Protein AF-A0A1L8E7Q3-F1 (afdb_monomer_lite)

Organism: Haematobia irritans (NCBI:txid7368)

pLDDT: mean 74.68, std 15.66, range [38.69, 92.12]

Structure (mmCIF, N/CA/C/O backbone):
data_AF-A0A1L8E7Q3-F1
#
_entry.id   AF-A0A1L8E7Q3-F1
#
loop_
_atom_site.group_PDB
_atom_site.id
_atom_site.type_symbol
_atom_site.label_atom_id
_atom_site.label_alt_id
_atom_site.label_comp_id
_atom_site.label_asym_id
_atom_site.label_entity_id
_atom_site.label_seq_id
_atom_site.pdbx_PDB_ins_code
_atom_site.Cartn_x
_atom_site.Cartn_y
_atom_site.Cartn_z
_atom_site.occupancy
_atom_site.B_iso_or_equiv
_atom_site.auth_seq_id
_atom_site.auth_comp_id
_atom_site.auth_asym_id
_atom_site.auth_atom_id
_atom_site.pdbx_PDB_model_num
ATOM 1 N N . ARG A 1 1 ? 26.792 -17.209 -57.641 1.00 38.69 1 ARG A N 1
ATOM 2 C CA . ARG A 1 1 ? 26.697 -15.929 -56.898 1.00 38.69 1 ARG A CA 1
ATOM 3 C C . ARG A 1 1 ? 25.476 -16.049 -56.001 1.00 38.69 1 ARG A C 1
ATOM 5 O O . ARG A 1 1 ? 24.407 -16.337 -56.516 1.00 38.69 1 ARG A O 1
ATOM 12 N N . VAL A 1 2 ? 25.700 -16.040 -54.690 1.00 41.53 2 VAL A N 1
ATOM 13 C CA . VAL A 1 2 ? 24.752 -16.484 -53.658 1.00 41.53 2 VAL A CA 1
ATOM 14 C C . VAL A 1 2 ? 23.595 -15.490 -53.529 1.00 41.53 2 VAL A C 1
ATOM 16 O O . VAL A 1 2 ? 23.818 -14.286 -53.440 1.00 41.53 2 VAL A O 1
ATOM 19 N N . PHE A 1 3 ? 22.373 -16.022 -53.559 1.00 45.31 3 PHE A N 1
ATOM 20 C CA . PHE A 1 3 ? 21.123 -15.321 -53.287 1.00 45.31 3 PHE A CA 1
ATOM 21 C C . PHE A 1 3 ? 21.088 -14.889 -51.815 1.00 45.31 3 PHE A C 1
ATOM 23 O O . PHE A 1 3 ? 20.989 -15.744 -50.936 1.00 45.31 3 PHE A O 1
ATOM 30 N N . TYR A 1 4 ? 21.135 -13.586 -51.529 1.00 48.84 4 TYR A N 1
ATOM 31 C CA . TYR A 1 4 ? 20.785 -13.080 -50.201 1.00 48.84 4 TYR A CA 1
ATOM 32 C C . TYR A 1 4 ? 19.278 -12.875 -50.146 1.00 48.84 4 TYR A C 1
ATOM 34 O O . TYR A 1 4 ? 18.735 -11.842 -50.531 1.00 48.84 4 TYR A O 1
ATOM 42 N N . PHE A 1 5 ? 18.618 -13.947 -49.719 1.00 43.84 5 PHE A N 1
ATOM 43 C CA . PHE A 1 5 ? 17.235 -13.955 -49.292 1.00 43.84 5 PHE A CA 1
ATOM 44 C C . PHE A 1 5 ? 16.985 -12.834 -48.279 1.00 43.84 5 PHE A C 1
ATOM 46 O O . PHE A 1 5 ? 17.696 -12.699 -47.284 1.00 43.84 5 PHE A O 1
ATOM 53 N N . PHE A 1 6 ? 15.925 -12.073 -48.540 1.00 49.50 6 PHE A N 1
ATOM 54 C CA . PHE A 1 6 ? 15.141 -11.364 -47.540 1.00 49.50 6 PHE A CA 1
ATOM 55 C C . PHE A 1 6 ? 14.918 -12.271 -46.318 1.00 49.50 6 PHE A C 1
ATOM 57 O O . PHE A 1 6 ? 14.085 -13.173 -46.360 1.00 49.50 6 PHE A O 1
ATOM 64 N N . ALA A 1 7 ? 15.655 -12.049 -45.233 1.00 48.44 7 ALA A N 1
ATOM 65 C CA . ALA A 1 7 ? 15.446 -12.742 -43.967 1.00 48.44 7 ALA A CA 1
ATOM 66 C C . ALA A 1 7 ? 15.553 -11.737 -42.815 1.00 48.44 7 ALA A C 1
ATOM 68 O O . ALA A 1 7 ? 16.584 -11.582 -42.175 1.00 48.44 7 ALA A O 1
ATOM 69 N N . ILE A 1 8 ? 14.457 -10.996 -42.642 1.00 53.69 8 ILE A N 1
ATOM 70 C CA . ILE A 1 8 ? 13.772 -10.788 -41.362 1.00 53.69 8 ILE A CA 1
ATOM 71 C C . ILE A 1 8 ? 14.710 -10.710 -40.145 1.00 53.69 8 ILE A C 1
ATOM 73 O O . ILE A 1 8 ? 14.923 -11.690 -39.441 1.00 53.69 8 ILE A O 1
ATOM 77 N N . THR A 1 9 ? 15.153 -9.505 -39.808 1.00 49.59 9 THR A N 1
ATOM 78 C CA . THR A 1 9 ? 15.425 -9.158 -38.409 1.00 49.59 9 THR A CA 1
ATOM 79 C C . THR A 1 9 ? 14.686 -7.871 -38.090 1.00 49.59 9 THR A C 1
ATOM 81 O O . THR A 1 9 ? 15.274 -6.798 -37.975 1.00 49.59 9 THR A O 1
ATOM 84 N N . ILE A 1 10 ? 13.359 -7.972 -37.967 1.00 54.69 10 ILE A N 1
ATOM 85 C CA . ILE A 1 10 ? 12.616 -7.030 -37.132 1.00 54.69 10 ILE A CA 1
ATOM 86 C C . ILE A 1 10 ? 13.110 -7.318 -35.717 1.00 54.69 10 ILE A C 1
ATOM 88 O O . ILE A 1 10 ? 12.672 -8.270 -35.074 1.00 54.69 10 ILE A O 1
ATOM 92 N N . LEU A 1 11 ? 14.100 -6.548 -35.270 1.00 48.28 11 LEU A N 1
ATOM 93 C CA . LEU A 1 11 ? 14.520 -6.513 -33.881 1.00 48.28 11 LEU A CA 1
ATOM 94 C C . LEU A 1 11 ? 13.361 -5.877 -33.104 1.00 48.28 11 LEU A C 1
ATOM 96 O O . LEU A 1 11 ? 13.328 -4.669 -32.883 1.00 48.28 11 LEU A O 1
ATOM 100 N N . ALA A 1 12 ? 12.345 -6.676 -32.777 1.00 49.62 12 ALA A N 1
ATOM 101 C CA . ALA A 1 12 ? 11.310 -6.276 -31.846 1.00 49.62 12 ALA A CA 1
ATOM 102 C C . ALA A 1 12 ? 12.008 -6.071 -30.500 1.00 49.62 12 ALA A C 1
ATOM 104 O O . ALA A 1 12 ? 12.292 -7.026 -29.781 1.00 49.62 12 ALA A O 1
ATOM 105 N N . LEU A 1 13 ? 12.355 -4.819 -30.199 1.00 49.19 13 LEU A N 1
ATOM 106 C CA . LEU A 1 13 ? 12.762 -4.380 -28.873 1.00 49.19 13 LEU A CA 1
ATOM 107 C C . LEU A 1 13 ? 11.562 -4.605 -27.952 1.00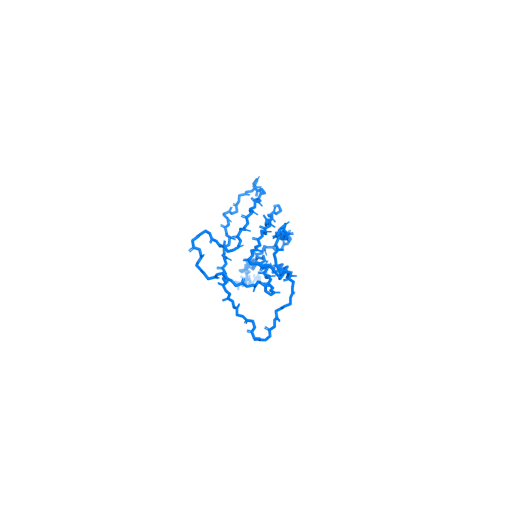 49.19 13 LEU A C 1
ATOM 109 O O . LEU A 1 13 ? 10.732 -3.722 -27.748 1.00 49.19 13 LEU A O 1
ATOM 113 N N . THR A 1 14 ? 11.420 -5.825 -27.442 1.00 49.97 14 THR A N 1
ATOM 114 C CA . THR A 1 14 ? 10.488 -6.109 -26.364 1.00 49.97 14 THR A CA 1
ATOM 115 C C . THR A 1 14 ? 11.003 -5.337 -25.159 1.00 49.97 14 THR A C 1
ATOM 117 O O . THR A 1 14 ? 11.997 -5.731 -24.549 1.00 49.97 14 THR A O 1
ATOM 120 N N . ASN A 1 15 ? 10.368 -4.210 -24.841 1.00 51.75 15 ASN A N 1
ATOM 121 C CA . ASN A 1 15 ? 10.555 -3.563 -23.551 1.00 51.75 15 ASN A CA 1
ATOM 122 C C . ASN A 1 15 ? 10.044 -4.549 -22.500 1.00 51.75 15 ASN A C 1
ATOM 124 O O . ASN A 1 15 ? 8.841 -4.659 -22.276 1.00 51.75 15 ASN A O 1
ATOM 128 N N . ILE A 1 16 ? 10.950 -5.342 -21.927 1.00 53.44 16 ILE A N 1
ATOM 129 C CA . ILE A 1 16 ? 10.603 -6.244 -20.838 1.00 53.44 16 ILE A CA 1
ATOM 130 C C . ILE A 1 16 ? 10.330 -5.351 -19.630 1.00 53.44 16 ILE A C 1
ATOM 132 O O . ILE A 1 16 ? 11.252 -4.764 -19.056 1.00 53.44 16 ILE A O 1
ATOM 136 N N . VAL A 1 17 ? 9.048 -5.213 -19.306 1.00 52.00 17 VAL A N 1
ATOM 137 C CA . VAL A 1 17 ? 8.580 -4.553 -18.093 1.00 52.00 17 VAL A CA 1
ATOM 138 C C . VAL A 1 17 ? 8.626 -5.585 -16.976 1.00 52.00 17 VAL A C 1
ATOM 140 O O . VAL A 1 17 ? 8.054 -6.669 -17.096 1.00 52.00 17 VAL A O 1
ATOM 143 N N . TYR A 1 18 ? 9.332 -5.265 -15.903 1.00 56.25 18 TYR A N 1
ATOM 144 C CA . TYR A 1 18 ? 9.404 -6.077 -14.703 1.00 56.25 18 TYR A CA 1
ATOM 145 C C . TYR A 1 18 ? 8.579 -5.417 -13.595 1.00 56.25 18 TYR A C 1
ATOM 147 O O . TYR A 1 18 ? 8.571 -4.196 -13.449 1.00 56.25 18 TYR A O 1
ATOM 155 N N . GLY A 1 19 ? 7.881 -6.246 -12.817 1.00 57.53 19 GLY A N 1
ATOM 156 C CA . GLY A 1 19 ? 7.004 -5.816 -11.733 1.00 57.53 19 GLY A CA 1
ATOM 157 C C . GLY A 1 19 ? 7.684 -5.917 -10.369 1.00 57.53 19 GLY A C 1
ATOM 158 O O . GLY A 1 19 ? 7.830 -7.027 -9.858 1.00 57.53 19 GLY A O 1
ATOM 159 N N . GLY A 1 20 ? 8.073 -4.799 -9.758 1.00 67.25 20 GLY A N 1
ATOM 160 C CA . GLY A 1 20 ? 8.463 -4.775 -8.347 1.00 67.25 20 GLY A CA 1
ATOM 161 C C . GLY A 1 20 ? 7.212 -4.792 -7.470 1.00 67.25 20 GLY A C 1
ATOM 162 O O . GLY A 1 20 ? 6.354 -3.931 -7.630 1.00 67.25 20 GLY A O 1
ATOM 163 N N . ASN A 1 21 ? 7.065 -5.758 -6.559 1.00 79.94 21 ASN A N 1
ATOM 164 C CA . ASN A 1 21 ? 5.915 -5.803 -5.651 1.00 79.94 21 ASN A CA 1
ATOM 165 C C . ASN A 1 21 ? 6.349 -5.576 -4.200 1.00 79.94 21 ASN A C 1
ATOM 167 O O . ASN A 1 21 ? 7.078 -6.391 -3.636 1.00 79.94 21 ASN A O 1
ATOM 171 N N . SER A 1 22 ? 5.823 -4.518 -3.587 1.00 85.31 22 SER A N 1
ATOM 172 C CA . SER A 1 22 ? 5.928 -4.261 -2.152 1.00 85.31 22 SER A CA 1
ATOM 173 C C . SER A 1 22 ? 4.557 -4.443 -1.518 1.00 85.31 22 SER A C 1
ATOM 175 O O . SER A 1 22 ? 3.590 -3.784 -1.899 1.00 85.31 22 SER A O 1
ATOM 177 N N . THR A 1 23 ? 4.453 -5.353 -0.549 1.00 90.69 23 THR A N 1
ATOM 178 C CA . THR A 1 23 ? 3.214 -5.578 0.203 1.00 90.69 23 THR A CA 1
ATOM 179 C C . THR A 1 23 ? 3.465 -5.397 1.692 1.00 90.69 23 THR A C 1
ATOM 181 O O . THR A 1 23 ? 4.361 -6.023 2.254 1.00 90.69 23 THR A O 1
ATOM 184 N N . TRP A 1 24 ? 2.647 -4.563 2.330 1.00 92.12 24 TRP A N 1
ATOM 185 C CA . TRP A 1 24 ? 2.579 -4.443 3.784 1.00 92.12 24 TRP A CA 1
ATOM 186 C C . TRP A 1 24 ? 1.261 -5.025 4.272 1.00 92.12 24 TRP A C 1
ATOM 188 O O . TRP A 1 24 ? 0.206 -4.688 3.735 1.00 92.12 24 TRP A O 1
ATOM 198 N N . GLY A 1 25 ? 1.320 -5.859 5.310 1.00 90.75 25 GLY A N 1
ATOM 199 C CA . GLY A 1 25 ? 0.155 -6.566 5.841 1.00 90.75 25 GLY A CA 1
ATOM 200 C C . GLY A 1 25 ? -0.149 -7.856 5.085 1.00 90.75 25 GLY A C 1
ATOM 201 O O . GLY A 1 25 ? 0.680 -8.360 4.326 1.00 90.75 25 GLY A O 1
ATOM 202 N N . GLN A 1 26 ? -1.343 -8.398 5.312 1.00 90.56 26 GLN A N 1
ATOM 203 C CA . GLN A 1 26 ? -1.777 -9.665 4.729 1.00 90.56 26 GLN A CA 1
ATOM 204 C C . GLN A 1 26 ? -3.091 -9.464 3.982 1.00 90.56 26 GLN A C 1
ATOM 206 O O . GLN A 1 26 ? -4.067 -9.002 4.562 1.00 90.56 26 GLN A O 1
ATOM 211 N N . ILE A 1 27 ? -3.106 -9.829 2.699 1.00 90.12 27 ILE A N 1
ATOM 212 C CA . ILE A 1 27 ? -4.315 -9.794 1.874 1.00 90.12 27 ILE A CA 1
ATOM 213 C C . ILE A 1 27 ? -5.088 -11.086 2.127 1.00 90.12 27 ILE A C 1
ATOM 215 O O . ILE A 1 27 ? -4.650 -12.166 1.725 1.00 90.12 27 ILE A O 1
ATOM 219 N N . GLY A 1 28 ? -6.209 -10.974 2.833 1.00 88.69 28 GLY A N 1
ATOM 220 C CA . GLY A 1 28 ? -7.128 -12.078 3.091 1.00 88.69 28 GLY A CA 1
ATOM 221 C C . GLY A 1 28 ? -8.073 -12.358 1.920 1.00 88.69 28 GLY A C 1
ATOM 222 O O . GLY A 1 28 ? -8.279 -11.523 1.044 1.00 88.69 28 GLY A O 1
ATOM 223 N N . PHE A 1 29 ? -8.706 -13.534 1.926 1.00 87.06 29 PHE A N 1
ATOM 224 C CA . PHE A 1 29 ? -9.694 -13.919 0.906 1.00 87.06 29 PHE A CA 1
ATOM 225 C C . PHE A 1 29 ? -10.940 -13.015 0.900 1.00 87.06 29 PHE A C 1
ATOM 227 O O . PHE A 1 29 ? -11.522 -12.764 -0.150 1.00 87.06 29 PHE A O 1
ATOM 234 N N . TYR A 1 30 ? -11.342 -12.517 2.072 1.00 88.88 30 TYR A N 1
ATOM 235 C CA . TYR A 1 30 ? -12.514 -11.650 2.238 1.00 88.88 30 TYR A CA 1
ATOM 236 C C . TYR A 1 30 ? -12.189 -10.154 2.157 1.00 88.88 30 TYR A C 1
ATOM 238 O O . TYR A 1 30 ? -13.093 -9.323 2.297 1.00 88.88 30 TYR A O 1
ATOM 246 N N . ASP A 1 31 ? -10.920 -9.802 1.939 1.00 85.88 31 ASP A N 1
ATOM 247 C CA . ASP A 1 31 ? -10.512 -8.410 1.830 1.00 85.88 31 ASP A CA 1
ATOM 248 C C . ASP A 1 31 ? -11.069 -7.795 0.547 1.00 85.88 31 ASP A C 1
ATOM 250 O O . ASP A 1 31 ? -11.173 -8.434 -0.503 1.00 85.88 31 ASP A O 1
ATOM 254 N N . ARG A 1 32 ? -11.431 -6.516 0.632 1.00 86.50 32 ARG A N 1
ATOM 255 C CA . ARG A 1 32 ? -11.954 -5.753 -0.501 1.00 86.50 32 ARG A CA 1
ATOM 256 C C . ARG A 1 32 ? -10.983 -4.649 -0.866 1.00 86.50 32 ARG A C 1
ATOM 258 O O . ARG A 1 32 ? -10.401 -4.005 0.003 1.00 86.50 32 ARG A O 1
ATOM 265 N N . ILE A 1 33 ? -10.865 -4.393 -2.164 1.00 87.12 33 ILE A N 1
ATOM 266 C CA . ILE A 1 33 ? -10.137 -3.230 -2.661 1.00 87.12 33 ILE A CA 1
ATOM 267 C C . ILE A 1 33 ? -10.970 -1.997 -2.317 1.00 87.12 33 ILE A C 1
ATOM 269 O O . ILE A 1 33 ? -12.044 -1.792 -2.877 1.00 87.12 33 ILE A O 1
ATOM 273 N N . ILE A 1 34 ? -10.480 -1.206 -1.370 1.00 83.06 34 ILE A N 1
ATOM 274 C CA . ILE A 1 34 ? -11.120 0.046 -0.947 1.00 83.06 34 ILE A CA 1
ATOM 275 C C . ILE A 1 34 ? -10.634 1.249 -1.763 1.00 83.06 34 ILE A C 1
ATOM 277 O O . ILE A 1 34 ? -11.360 2.230 -1.880 1.00 83.06 34 ILE A O 1
ATOM 281 N N . ALA A 1 35 ? -9.455 1.141 -2.383 1.00 80.19 35 ALA A N 1
ATOM 282 C CA . ALA A 1 35 ? -8.974 2.073 -3.392 1.00 80.19 35 ALA A CA 1
ATOM 283 C C . ALA A 1 35 ? -7.829 1.500 -4.220 1.00 80.19 35 ALA A C 1
ATOM 285 O O . ALA A 1 35 ? -7.195 0.506 -3.857 1.00 80.19 35 ALA A O 1
ATOM 286 N N . ARG A 1 36 ? -7.571 2.178 -5.334 1.00 83.75 36 ARG A N 1
ATOM 287 C CA . ARG A 1 36 ? -6.476 1.910 -6.249 1.00 83.75 36 ARG A CA 1
ATOM 288 C C . ARG A 1 36 ? -6.087 3.225 -6.906 1.00 83.75 36 ARG A C 1
ATOM 290 O O . ARG A 1 36 ? -6.914 3.812 -7.595 1.00 83.75 36 ARG A O 1
ATOM 297 N N . ASP A 1 37 ? -4.834 3.612 -6.732 1.00 79.25 37 ASP A N 1
ATOM 298 C CA . ASP A 1 37 ? -4.248 4.766 -7.403 1.00 79.25 37 ASP A CA 1
ATOM 299 C C . ASP A 1 37 ? -3.224 4.288 -8.433 1.00 79.25 37 ASP A C 1
ATOM 301 O O . ASP A 1 37 ? -2.551 3.273 -8.235 1.00 79.25 37 ASP A O 1
ATOM 305 N N . HIS A 1 38 ? -3.134 5.012 -9.547 1.00 77.69 38 HIS A N 1
ATOM 306 C CA . HIS A 1 38 ? -2.109 4.812 -10.562 1.00 77.69 38 HIS A CA 1
ATOM 307 C C . HIS A 1 38 ? -1.281 6.086 -10.652 1.00 77.69 38 HIS A C 1
ATOM 309 O O . HIS A 1 38 ? -1.810 7.152 -10.962 1.00 77.69 38 HIS A O 1
ATOM 315 N N . VAL A 1 39 ? 0.004 5.965 -10.343 1.00 71.50 39 VAL A N 1
ATOM 316 C CA . VAL A 1 39 ? 0.955 7.070 -10.392 1.00 71.50 39 VAL A CA 1
ATOM 317 C C . VAL A 1 39 ? 1.877 6.813 -11.572 1.00 71.50 39 VAL A C 1
ATOM 319 O O . VAL A 1 39 ? 2.631 5.843 -11.566 1.00 71.50 39 VAL A O 1
ATOM 322 N N . GLU A 1 40 ? 1.800 7.671 -12.584 1.00 72.31 40 GLU A N 1
ATOM 323 C CA . GLU A 1 40 ? 2.628 7.598 -13.785 1.00 72.31 40 GLU A CA 1
ATOM 324 C C . GLU A 1 40 ? 3.260 8.965 -14.045 1.00 72.31 40 GLU A C 1
ATOM 326 O O . GLU A 1 40 ? 2.584 9.993 -13.995 1.00 72.31 40 GLU A O 1
ATOM 331 N N . HIS A 1 41 ? 4.560 8.969 -14.336 1.00 69.25 41 HIS A N 1
ATOM 332 C CA . HIS A 1 41 ? 5.310 10.166 -14.708 1.00 69.25 41 HIS A CA 1
ATOM 333 C C . HIS A 1 41 ? 6.003 9.940 -16.045 1.00 69.25 41 HIS A C 1
ATOM 335 O O . HIS A 1 41 ? 6.523 8.855 -16.309 1.00 69.25 41 HIS A O 1
ATOM 341 N N . ALA A 1 42 ? 6.042 10.976 -16.883 1.00 64.75 42 ALA A N 1
ATOM 342 C CA . ALA A 1 42 ? 6.781 10.925 -18.137 1.00 64.75 42 ALA A CA 1
ATOM 343 C C . ALA A 1 42 ? 8.281 10.735 -17.862 1.00 64.75 42 ALA A C 1
ATOM 345 O O . ALA A 1 42 ? 8.861 11.431 -17.027 1.00 64.75 42 ALA A O 1
ATOM 346 N N . ALA A 1 43 ? 8.917 9.811 -18.585 1.00 59.69 43 ALA A N 1
ATOM 347 C CA . ALA A 1 43 ? 10.340 9.536 -18.440 1.00 59.69 43 ALA A CA 1
ATOM 348 C C . ALA A 1 43 ? 11.172 10.774 -18.817 1.00 59.69 43 ALA A C 1
ATOM 350 O O . ALA A 1 43 ? 11.259 11.141 -19.990 1.00 59.69 43 ALA A O 1
ATOM 351 N N . ASN A 1 44 ? 11.805 11.405 -17.827 1.00 61.31 44 ASN A N 1
ATOM 352 C CA . ASN A 1 44 ? 12.781 12.467 -18.038 1.00 61.31 44 ASN A CA 1
ATOM 353 C C . ASN A 1 44 ? 14.166 11.974 -17.603 1.00 61.31 44 ASN A C 1
ATOM 355 O O . ASN A 1 44 ? 14.349 11.504 -16.482 1.00 61.31 44 ASN A O 1
ATOM 359 N N . TRP A 1 45 ? 15.148 12.091 -18.498 1.00 53.72 45 TRP A N 1
ATOM 360 C CA . TRP A 1 45 ? 16.491 11.508 -18.369 1.00 53.72 45 TRP A CA 1
ATOM 361 C C . TRP A 1 45 ? 17.275 11.993 -17.136 1.00 53.72 45 TRP A C 1
ATOM 363 O O . TRP A 1 45 ? 18.249 11.364 -16.733 1.00 53.72 45 TRP A O 1
ATOM 373 N N . PHE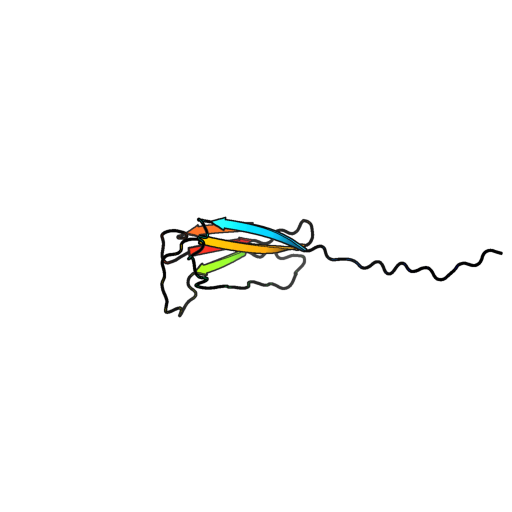 A 1 46 ? 16.848 13.103 -16.529 1.00 57.75 46 PHE A N 1
ATOM 374 C CA . PHE A 1 46 ? 17.521 13.741 -15.396 1.00 57.75 46 PHE A CA 1
ATOM 375 C C . PHE A 1 46 ? 16.703 13.756 -14.101 1.00 57.75 46 PHE A C 1
ATOM 377 O O . PHE A 1 46 ? 17.133 14.362 -13.119 1.00 57.75 46 PHE A O 1
ATOM 384 N N . SER A 1 47 ? 15.523 13.137 -14.066 1.00 59.69 47 SER A N 1
ATOM 385 C CA . SER A 1 47 ? 14.587 13.334 -12.959 1.00 59.69 47 SER A CA 1
ATOM 386 C C . SER A 1 47 ? 14.386 12.056 -12.156 1.00 59.69 47 SER A C 1
ATOM 388 O O . SER A 1 47 ? 13.679 11.143 -12.566 1.00 59.69 47 SER A O 1
ATOM 390 N N . LYS A 1 48 ? 14.976 12.028 -10.957 1.00 65.75 48 LYS A N 1
ATOM 391 C CA . LYS A 1 48 ? 14.551 11.107 -9.901 1.00 65.75 48 LYS A CA 1
ATOM 392 C C . LYS A 1 48 ? 13.257 11.643 -9.314 1.00 65.75 48 LYS A C 1
ATOM 394 O O . LYS A 1 48 ? 13.254 12.711 -8.700 1.00 65.75 48 LYS A O 1
ATOM 399 N N . HIS A 1 49 ? 12.163 10.928 -9.513 1.00 73.31 49 HIS A N 1
ATOM 400 C CA . HIS A 1 49 ? 10.864 11.311 -8.993 1.00 73.31 49 HIS A CA 1
ATOM 401 C C . HIS A 1 49 ? 10.690 10.723 -7.598 1.00 73.31 49 HIS A C 1
ATOM 403 O O . HIS A 1 49 ? 10.849 9.525 -7.379 1.00 73.31 49 HIS A O 1
ATOM 409 N N . LYS A 1 50 ? 10.377 11.587 -6.635 1.00 79.25 50 LYS A N 1
ATOM 410 C CA . LYS A 1 50 ? 9.953 11.197 -5.295 1.00 79.25 50 LYS A CA 1
ATOM 411 C C . LYS A 1 50 ? 8.541 11.714 -5.097 1.00 79.25 50 LYS A C 1
ATOM 413 O O . LYS A 1 50 ? 8.315 12.917 -5.195 1.00 79.25 50 LYS A O 1
ATOM 418 N N . GLU A 1 51 ? 7.630 10.819 -4.754 1.00 83.25 51 GLU A N 1
ATOM 419 C CA . GLU A 1 51 ? 6.237 11.152 -4.503 1.00 83.25 51 GLU A CA 1
ATOM 420 C C . GLU A 1 51 ? 5.766 10.570 -3.176 1.00 83.25 51 GLU A C 1
ATOM 422 O O . GLU A 1 51 ? 6.197 9.499 -2.747 1.00 83.25 51 GLU A O 1
ATOM 427 N N . ILE A 1 52 ? 4.890 11.313 -2.507 1.00 86.69 52 ILE A N 1
ATOM 428 C CA . ILE A 1 52 ? 4.235 10.880 -1.281 1.00 86.69 52 ILE A CA 1
ATOM 429 C C . ILE A 1 52 ? 2.765 10.665 -1.610 1.00 86.69 52 ILE A C 1
ATOM 431 O O . ILE A 1 52 ? 2.012 11.620 -1.783 1.00 86.69 52 ILE A O 1
ATOM 435 N N . VAL A 1 53 ? 2.363 9.402 -1.651 1.00 86.56 53 VAL A N 1
ATOM 436 C CA . VAL A 1 53 ? 0.978 8.986 -1.833 1.00 86.56 53 VAL A CA 1
ATOM 437 C C . VAL A 1 53 ? 0.335 8.862 -0.457 1.00 86.56 53 VAL A C 1
ATOM 439 O O . VAL A 1 53 ? 0.806 8.117 0.407 1.00 86.56 53 VAL A O 1
ATOM 442 N N . GLN A 1 54 ? -0.734 9.619 -0.227 1.00 89.00 54 GLN A N 1
ATOM 443 C CA . GLN A 1 54 ? -1.500 9.569 1.015 1.00 89.00 54 GLN A CA 1
ATOM 444 C C . GLN A 1 54 ? -2.821 8.851 0.784 1.00 89.00 54 GLN A C 1
ATOM 446 O O . GLN A 1 54 ? -3.576 9.194 -0.122 1.00 89.00 54 GLN A O 1
ATOM 451 N N . TYR A 1 55 ? -3.094 7.879 1.646 1.00 84.88 55 TYR A 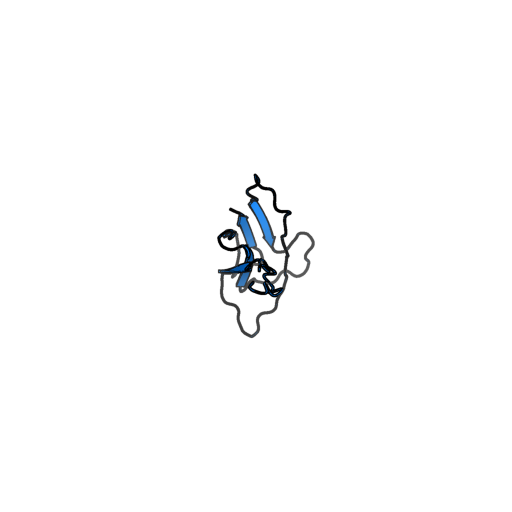N 1
ATOM 452 C CA . TYR A 1 55 ? -4.319 7.108 1.646 1.00 84.88 55 TYR A CA 1
ATOM 453 C C . TYR A 1 55 ? -5.092 7.303 2.963 1.00 84.88 55 TYR A C 1
ATOM 455 O O . TYR A 1 55 ? -4.472 7.284 4.030 1.00 84.88 55 TYR A O 1
ATOM 463 N N . PRO A 1 56 ? -6.429 7.419 2.929 1.00 84.31 56 PRO A N 1
ATOM 464 C CA . PRO A 1 56 ? -7.232 7.617 1.729 1.00 84.31 56 PRO A CA 1
ATOM 465 C C . PRO A 1 56 ? -7.008 9.007 1.104 1.00 84.31 56 PRO A C 1
ATOM 467 O O . PRO A 1 56 ? -6.605 9.932 1.816 1.00 84.31 56 PRO A O 1
ATOM 470 N N . PRO A 1 57 ? -7.234 9.168 -0.214 1.00 80.75 57 PRO A N 1
ATOM 471 C CA . PRO A 1 57 ? -7.071 10.452 -0.884 1.00 80.75 57 PRO A CA 1
ATOM 472 C C . PRO A 1 57 ? -8.044 11.495 -0.323 1.00 80.75 57 PRO A C 1
ATOM 474 O O . PRO A 1 57 ? -9.083 11.181 0.267 1.00 80.75 57 PRO A O 1
ATOM 477 N N . LYS A 1 58 ? -7.711 12.773 -0.505 1.00 80.06 58 LYS A N 1
ATOM 478 C CA . LYS A 1 58 ? -8.537 13.876 -0.005 1.00 80.06 58 LYS A CA 1
ATOM 479 C C . LYS A 1 58 ? -9.944 13.804 -0.614 1.00 80.06 58 LYS A C 1
ATOM 481 O O . LYS A 1 58 ? -10.084 13.726 -1.828 1.00 80.06 58 LYS A O 1
ATOM 486 N N . GLY A 1 59 ? -10.973 13.863 0.233 1.00 77.81 59 GLY A N 1
ATOM 487 C CA . GLY A 1 59 ? -12.378 13.765 -0.188 1.00 77.81 59 GLY A CA 1
ATOM 488 C C . GLY A 1 59 ? -12.931 12.338 -0.237 1.00 77.81 59 GLY A C 1
ATOM 489 O O . GLY A 1 59 ? -14.080 12.150 -0.614 1.00 77.81 59 GLY A O 1
ATOM 490 N N . HIS A 1 60 ? -12.150 11.333 0.159 1.00 77.50 60 HIS A N 1
ATOM 491 C CA . HIS A 1 60 ? -12.661 9.978 0.322 1.00 77.50 60 HIS A CA 1
ATOM 492 C C . HIS A 1 60 ? -13.570 9.892 1.557 1.00 77.50 60 HIS A C 1
ATOM 494 O O . HIS A 1 60 ? -13.169 10.271 2.656 1.00 77.50 60 HIS A O 1
ATOM 500 N N . GLU A 1 61 ? -14.785 9.376 1.389 1.00 72.44 61 GLU A N 1
ATOM 501 C CA . GLU A 1 61 ? -15.786 9.322 2.467 1.00 72.44 61 GLU A CA 1
ATOM 502 C C . GLU A 1 61 ? -15.772 7.985 3.227 1.00 72.44 61 GLU A C 1
ATOM 504 O O . GLU A 1 61 ? -16.186 7.903 4.383 1.00 72.44 61 GLU A O 1
ATOM 509 N N . ASN A 1 62 ? -15.263 6.918 2.604 1.00 71.31 62 ASN A N 1
ATOM 510 C CA . ASN A 1 62 ? -15.330 5.565 3.146 1.00 71.31 62 ASN A CA 1
ATOM 511 C C . ASN A 1 62 ? -14.041 5.149 3.872 1.00 71.31 62 ASN A C 1
ATOM 513 O O . ASN A 1 62 ? -13.224 4.385 3.359 1.00 71.31 62 ASN A O 1
ATOM 517 N N . PHE A 1 63 ? -13.867 5.635 5.100 1.00 79.25 63 PHE A N 1
ATOM 518 C CA . PHE A 1 63 ? -12.740 5.244 5.947 1.00 79.25 63 PHE A CA 1
ATOM 519 C C . PHE A 1 63 ? -12.924 3.810 6.456 1.00 79.25 63 PHE A C 1
ATOM 521 O O . PHE A 1 63 ? -13.793 3.522 7.282 1.00 79.25 63 PHE A O 1
ATOM 528 N N . LYS A 1 64 ? -12.087 2.895 5.965 1.00 85.12 64 LYS A N 1
ATOM 529 C CA . LYS A 1 64 ? -12.006 1.509 6.436 1.00 85.12 64 LYS A CA 1
ATOM 530 C C . LYS A 1 64 ? -10.621 1.229 6.992 1.00 85.12 64 LYS A C 1
ATOM 532 O O . LYS A 1 64 ? -9.638 1.826 6.560 1.00 85.12 64 LYS A O 1
ATOM 537 N N . LEU A 1 65 ? -10.569 0.319 7.958 1.00 89.75 65 LEU A N 1
ATOM 538 C CA . LEU A 1 65 ? -9.310 -0.166 8.494 1.00 89.75 65 LEU A CA 1
ATOM 539 C C . LEU A 1 65 ? -8.557 -0.905 7.384 1.00 89.75 65 LEU A C 1
ATOM 541 O O . LEU A 1 65 ? -9.116 -1.774 6.714 1.00 89.75 65 LEU A O 1
ATOM 545 N N . LEU A 1 66 ? -7.305 -0.523 7.176 1.00 90.12 66 LEU A N 1
ATOM 546 C CA . LEU A 1 66 ? -6.441 -1.117 6.172 1.00 90.12 66 LEU A CA 1
ATOM 547 C C . LEU A 1 66 ? -5.968 -2.475 6.691 1.00 90.12 66 LEU A C 1
ATOM 549 O O . LEU A 1 66 ? -5.417 -2.559 7.786 1.00 90.12 66 LEU A O 1
ATOM 553 N N . THR A 1 67 ? -6.161 -3.538 5.917 1.00 91.38 67 THR A N 1
ATOM 554 C CA . THR A 1 67 ? -5.615 -4.874 6.223 1.00 91.38 67 THR A CA 1
ATOM 555 C C . THR A 1 67 ? -4.292 -5.109 5.505 1.00 91.38 67 THR A C 1
ATOM 557 O O . THR A 1 67 ? -3.366 -5.706 6.058 1.00 91.38 67 THR A O 1
ATOM 560 N N . ALA A 1 68 ? -4.176 -4.578 4.289 1.00 91.88 68 ALA A N 1
ATOM 561 C CA . ALA A 1 68 ? -2.974 -4.648 3.487 1.00 91.88 68 ALA A CA 1
ATOM 562 C C . ALA A 1 68 ? -2.870 -3.488 2.496 1.00 91.88 68 ALA A C 1
ATOM 564 O O . ALA A 1 68 ? -3.866 -2.898 2.077 1.00 91.88 68 ALA A O 1
ATOM 565 N N . ILE A 1 69 ? -1.637 -3.202 2.091 1.00 90.81 69 ILE A N 1
ATOM 566 C CA . ILE A 1 69 ? -1.296 -2.263 1.027 1.00 90.81 69 ILE A CA 1
ATOM 567 C C . ILE A 1 69 ? -0.379 -3.001 0.069 1.00 90.81 69 ILE A C 1
ATOM 569 O O . ILE A 1 69 ? 0.637 -3.551 0.493 1.00 90.81 69 ILE A O 1
ATOM 573 N N . ARG A 1 70 ? -0.727 -2.991 -1.216 1.00 90.69 70 ARG A N 1
ATOM 574 C CA . ARG A 1 70 ? 0.100 -3.540 -2.287 1.00 90.69 70 ARG A CA 1
ATOM 575 C C . ARG A 1 70 ? 0.470 -2.419 -3.243 1.00 90.69 70 ARG A C 1
ATOM 577 O O . ARG A 1 70 ? -0.416 -1.774 -3.793 1.00 90.69 70 ARG A O 1
ATOM 584 N N . VAL A 1 71 ? 1.765 -2.229 -3.448 1.00 87.94 71 VAL A N 1
ATOM 585 C CA . VAL A 1 71 ? 2.313 -1.331 -4.461 1.00 87.94 71 VAL A CA 1
ATOM 586 C C . VAL A 1 71 ? 3.015 -2.183 -5.496 1.00 87.94 71 VAL A C 1
ATOM 588 O O . VAL A 1 71 ? 3.837 -3.034 -5.158 1.00 87.94 71 VAL A O 1
ATOM 591 N N . THR A 1 72 ? 2.661 -1.965 -6.754 1.00 85.56 72 THR A N 1
ATOM 592 C CA . THR A 1 72 ? 3.267 -2.660 -7.881 1.00 85.56 72 THR A CA 1
ATOM 593 C C . THR A 1 72 ? 3.897 -1.617 -8.786 1.00 85.56 72 THR A C 1
ATOM 595 O O . THR A 1 72 ? 3.210 -0.728 -9.276 1.00 85.56 72 THR A O 1
ATOM 598 N N . ASP A 1 73 ? 5.209 -1.710 -8.947 1.00 79.19 73 ASP A N 1
ATOM 599 C CA . ASP A 1 73 ? 6.001 -0.858 -9.821 1.00 79.19 73 ASP A CA 1
ATOM 600 C C . ASP A 1 73 ? 6.222 -1.567 -11.153 1.00 79.19 73 ASP A C 1
ATOM 602 O O . ASP A 1 73 ? 6.700 -2.699 -11.170 1.00 79.19 73 ASP A O 1
ATOM 606 N N . HIS A 1 74 ? 5.842 -0.930 -12.257 1.00 72.94 74 HIS A N 1
ATOM 607 C CA . HIS A 1 74 ? 5.963 -1.478 -13.606 1.00 72.94 74 HIS A CA 1
ATOM 608 C C . HIS A 1 74 ? 7.099 -0.748 -14.337 1.00 72.94 74 HIS A C 1
ATOM 610 O O . HIS A 1 74 ? 6.859 0.170 -15.118 1.00 72.94 74 HIS A O 1
ATOM 616 N N . GLY A 1 75 ? 8.343 -1.150 -14.068 1.00 66.19 75 GLY A N 1
ATOM 617 C CA . GLY A 1 75 ? 9.554 -0.528 -14.615 1.00 66.19 75 GLY A CA 1
ATOM 618 C C . GLY A 1 75 ? 10.224 -1.350 -15.722 1.00 66.19 75 GLY A C 1
ATOM 619 O O . GLY A 1 75 ? 10.034 -2.560 -15.830 1.00 66.19 75 GLY A O 1
ATOM 620 N N . GLY A 1 76 ? 11.044 -0.710 -16.563 1.00 61.00 76 GLY A N 1
ATOM 621 C CA . GLY A 1 76 ? 11.912 -1.422 -17.517 1.00 61.00 76 GLY A CA 1
ATOM 622 C C . GLY A 1 76 ? 13.029 -2.209 -16.812 1.00 61.00 76 GLY A C 1
ATOM 623 O O . GLY A 1 76 ? 13.341 -1.941 -15.653 1.00 61.00 76 GLY A O 1
ATOM 624 N N . TYR A 1 77 ? 13.663 -3.173 -17.494 1.00 50.94 77 TYR A N 1
ATOM 625 C CA . TYR A 1 77 ? 14.770 -3.971 -16.934 1.00 50.94 77 TYR A CA 1
ATOM 626 C C . TYR A 1 77 ? 15.835 -3.087 -16.257 1.00 50.94 77 TYR A C 1
ATOM 628 O O . TYR A 1 77 ? 16.549 -2.355 -16.940 1.00 50.94 77 TYR A O 1
ATOM 636 N N . LYS A 1 78 ? 15.962 -3.206 -14.925 1.00 58.25 78 LYS A N 1
ATOM 637 C CA . LYS A 1 78 ? 16.869 -2.448 -14.029 1.00 58.25 78 LYS A CA 1
ATOM 638 C C . LYS A 1 78 ? 16.443 -1.027 -13.626 1.00 58.25 78 LYS A C 1
ATOM 640 O O . LYS A 1 78 ? 17.211 -0.381 -12.925 1.00 58.25 78 LYS A O 1
ATOM 645 N N . ASN A 1 79 ? 15.239 -0.577 -13.975 1.00 64.31 79 ASN A N 1
ATOM 646 C CA . ASN A 1 79 ? 14.684 0.713 -13.545 1.00 64.31 79 ASN A CA 1
ATOM 647 C C . ASN A 1 79 ? 13.502 0.496 -12.597 1.00 64.31 79 ASN A C 1
ATOM 649 O O . ASN A 1 79 ? 12.371 0.851 -12.924 1.00 64.31 79 ASN A O 1
ATOM 653 N N . PHE A 1 80 ? 13.758 -0.135 -11.451 1.00 66.94 80 PHE A N 1
ATOM 654 C CA . PHE A 1 80 ? 12.722 -0.333 -10.442 1.00 66.94 80 PHE A CA 1
ATOM 655 C C . PHE A 1 80 ? 12.637 0.880 -9.525 1.00 66.94 80 PHE A C 1
ATOM 657 O O . PHE A 1 80 ? 13.642 1.343 -8.980 1.00 66.94 80 PHE A O 1
ATOM 664 N N . GLY A 1 81 ? 11.423 1.367 -9.324 1.00 71.50 81 GLY A N 1
ATOM 665 C CA . GLY A 1 81 ? 11.100 2.223 -8.206 1.00 71.50 81 GLY A CA 1
ATOM 666 C C . GLY A 1 81 ? 11.167 1.462 -6.882 1.00 71.50 81 GLY A C 1
ATOM 667 O O . GLY A 1 81 ? 11.059 0.239 -6.806 1.00 71.50 81 GLY A O 1
ATOM 668 N N . SER A 1 82 ? 11.334 2.210 -5.799 1.00 79.12 82 SER A N 1
ATOM 669 C CA . SER A 1 82 ? 11.170 1.705 -4.438 1.00 79.12 82 SER A CA 1
ATOM 670 C C . SER A 1 82 ? 9.933 2.329 -3.811 1.00 79.12 82 SER A C 1
ATOM 672 O O . SER A 1 82 ? 9.653 3.510 -4.014 1.00 79.12 82 SER A O 1
ATOM 674 N N . ALA A 1 83 ? 9.200 1.536 -3.037 1.00 86.19 83 ALA A N 1
ATOM 675 C CA . ALA A 1 83 ? 8.064 2.003 -2.259 1.00 86.19 83 ALA A CA 1
ATOM 676 C C . ALA A 1 83 ? 8.328 1.732 -0.778 1.00 86.19 83 ALA A C 1
ATOM 678 O O . ALA A 1 83 ? 8.668 0.609 -0.407 1.00 86.19 83 ALA A O 1
ATOM 679 N N . ASN A 1 84 ? 8.144 2.749 0.061 1.00 88.94 84 ASN A N 1
ATOM 680 C CA . ASN A 1 84 ? 8.329 2.685 1.505 1.00 88.94 84 ASN A CA 1
ATOM 681 C C . ASN A 1 84 ? 7.065 3.166 2.217 1.00 88.94 84 ASN A C 1
ATOM 683 O O . ASN A 1 84 ? 6.575 4.263 1.955 1.00 88.94 84 ASN A O 1
ATOM 687 N N . LEU A 1 85 ? 6.556 2.378 3.160 1.00 89.44 85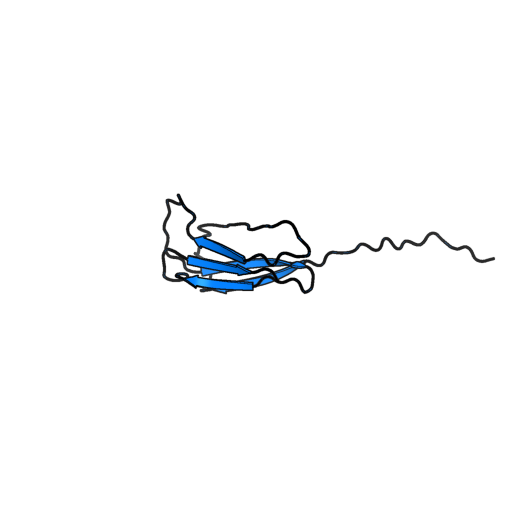 LEU A N 1
ATOM 688 C CA . LEU A 1 85 ? 5.490 2.813 4.054 1.00 89.44 85 LEU A CA 1
ATOM 689 C C . LEU A 1 85 ? 6.091 3.710 5.143 1.00 89.44 85 LEU A C 1
ATOM 691 O O . LEU A 1 85 ? 6.852 3.248 5.987 1.00 89.44 85 LEU A O 1
ATOM 695 N N . VAL A 1 86 ? 5.761 4.999 5.108 1.00 91.88 86 VAL A N 1
ATOM 696 C CA . VAL A 1 86 ? 6.329 6.017 6.006 1.00 91.88 86 VAL A CA 1
ATOM 697 C C . VAL A 1 86 ? 5.480 6.200 7.263 1.00 91.88 86 VAL A C 1
ATOM 699 O O . VAL A 1 86 ? 6.011 6.475 8.337 1.00 91.88 86 VAL A O 1
ATOM 702 N N . LYS A 1 87 ? 4.153 6.077 7.145 1.00 89.94 87 LYS A N 1
ATOM 703 C CA . LYS A 1 87 ? 3.215 6.283 8.258 1.00 89.94 87 LYS A CA 1
ATOM 704 C C . LYS A 1 87 ? 1.921 5.498 8.049 1.00 89.94 87 LYS A C 1
ATOM 706 O O . LYS A 1 87 ? 1.482 5.346 6.913 1.00 89.94 87 LYS A O 1
ATOM 711 N N . GLY A 1 88 ? 1.285 5.072 9.141 1.00 90.88 88 GLY A N 1
ATOM 712 C CA . GLY A 1 88 ? 0.020 4.333 9.105 1.00 90.88 88 GLY A CA 1
ATOM 713 C 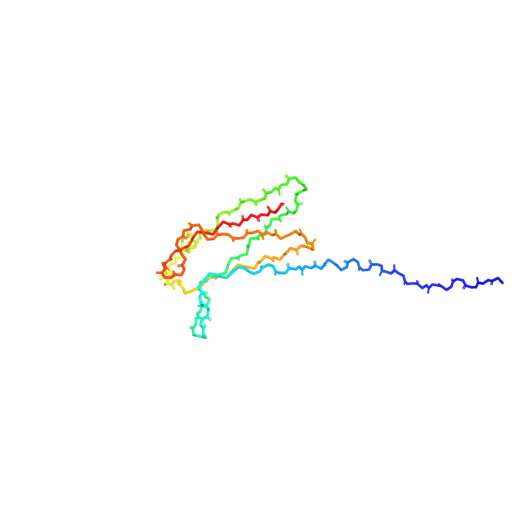C . GLY A 1 88 ? 0.196 2.926 8.531 1.00 90.88 88 GLY A C 1
ATOM 714 O O . GLY A 1 88 ? 1.213 2.284 8.783 1.00 90.88 88 GLY A O 1
ATOM 715 N N . GLY A 1 89 ? -0.778 2.461 7.748 1.00 90.00 89 GLY A N 1
ATOM 716 C CA . GLY A 1 89 ? -0.744 1.161 7.081 1.00 90.00 89 GLY A CA 1
ATOM 717 C C . GLY A 1 89 ? -1.688 0.128 7.696 1.00 90.00 89 GLY A C 1
ATOM 718 O O . GLY A 1 89 ? -2.716 0.508 8.260 1.00 90.00 89 GLY A O 1
ATOM 719 N N . PRO A 1 90 ? -1.378 -1.174 7.573 1.00 92.12 90 PRO A N 1
ATOM 720 C CA . PRO A 1 90 ? -2.190 -2.241 8.148 1.00 92.12 90 PRO A CA 1
ATOM 721 C C . PRO A 1 90 ? -2.510 -2.000 9.631 1.00 92.12 90 PRO A C 1
ATOM 723 O O . PRO A 1 90 ? -1.611 -1.718 10.419 1.00 92.12 90 PRO A O 1
ATOM 726 N N . GLY A 1 91 ? -3.785 -2.094 10.011 1.00 90.69 91 GLY A N 1
ATOM 727 C CA . GLY A 1 91 ? -4.274 -1.783 11.360 1.00 90.69 91 GLY A CA 1
ATOM 728 C C . GLY A 1 91 ? -4.701 -0.326 11.581 1.00 90.69 91 GLY A C 1
ATOM 729 O O . GLY A 1 91 ? -5.318 -0.025 12.600 1.00 90.69 91 GLY A O 1
ATOM 730 N N . TYR A 1 92 ? -4.432 0.573 10.633 1.00 90.94 92 TYR A N 1
ATOM 731 C CA . TYR A 1 92 ? -4.821 1.987 10.686 1.00 90.94 92 TYR A CA 1
ATOM 732 C C . TYR A 1 92 ? -5.886 2.303 9.634 1.00 90.94 92 TYR A C 1
ATOM 734 O O . TYR A 1 92 ? -6.158 1.496 8.756 1.00 90.94 92 TYR A O 1
ATOM 742 N N . TYR A 1 93 ? -6.501 3.486 9.708 1.00 90.31 93 TYR A N 1
ATOM 743 C CA . TYR A 1 93 ? -7.439 3.985 8.685 1.00 90.31 93 TYR A CA 1
ATOM 744 C C . TYR A 1 93 ? -6.749 4.775 7.570 1.00 90.31 93 TYR A C 1
ATOM 746 O O . TYR A 1 93 ? -7.393 5.170 6.602 1.00 90.31 93 TYR A O 1
ATOM 754 N N . ASN A 1 94 ? -5.458 5.060 7.731 1.00 90.25 94 ASN A N 1
ATOM 755 C CA . ASN A 1 94 ? -4.678 5.863 6.808 1.00 90.25 94 ASN A CA 1
ATOM 756 C C . ASN A 1 94 ? -3.306 5.240 6.564 1.00 90.25 94 ASN A C 1
ATOM 758 O O . ASN A 1 94 ? -2.821 4.418 7.343 1.00 90.25 94 ASN A O 1
ATOM 762 N N . ALA A 1 95 ? -2.686 5.641 5.466 1.00 91.25 95 ALA A N 1
ATOM 763 C CA . ALA A 1 95 ? -1.323 5.288 5.137 1.00 91.25 95 ALA A CA 1
ATOM 764 C C . ALA A 1 95 ? -0.649 6.425 4.380 1.00 91.25 95 ALA A C 1
ATOM 766 O O . ALA A 1 95 ? -1.281 7.218 3.687 1.00 91.25 95 ALA A O 1
ATOM 767 N N . THR A 1 96 ? 0.661 6.513 4.519 1.00 91.81 96 THR A N 1
ATOM 768 C CA . THR A 1 96 ? 1.498 7.420 3.747 1.00 91.81 96 THR A CA 1
ATOM 769 C C . THR A 1 96 ? 2.623 6.598 3.167 1.00 91.81 96 THR A C 1
ATOM 771 O O . THR A 1 96 ? 3.428 6.028 3.904 1.00 91.81 96 THR A O 1
ATOM 774 N N . ILE A 1 97 ? 2.635 6.509 1.848 1.00 90.25 97 ILE A N 1
ATOM 775 C CA . ILE A 1 97 ? 3.538 5.671 1.080 1.00 90.25 97 ILE A CA 1
ATOM 776 C C . ILE A 1 97 ? 4.429 6.613 0.289 1.00 90.25 97 ILE A C 1
ATOM 778 O O . ILE A 1 97 ? 3.954 7.479 -0.437 1.00 90.25 97 ILE A O 1
ATOM 782 N N . GLU A 1 98 ? 5.730 6.463 0.449 1.00 88.56 98 GLU A N 1
ATOM 783 C CA . GLU A 1 98 ? 6.709 7.177 -0.347 1.00 88.56 98 GLU A CA 1
ATOM 784 C C . GLU A 1 98 ? 7.152 6.280 -1.495 1.00 88.56 98 GLU A C 1
ATOM 786 O O . GLU A 1 98 ? 7.658 5.182 -1.267 1.00 88.56 98 GLU A O 1
ATOM 791 N N . VAL A 1 99 ? 6.966 6.757 -2.718 1.00 85.00 99 VAL A N 1
ATOM 792 C CA . VAL A 1 99 ? 7.397 6.084 -3.941 1.00 85.00 99 VAL A CA 1
ATOM 793 C C . VAL A 1 99 ? 8.562 6.877 -4.522 1.00 85.00 99 VAL A C 1
ATOM 795 O O . VAL A 1 99 ? 8.497 8.101 -4.639 1.00 85.00 99 VAL A O 1
ATOM 798 N N . ARG A 1 100 ? 9.662 6.198 -4.844 1.00 79.31 100 ARG A N 1
ATOM 799 C CA . ARG A 1 100 ? 10.858 6.799 -5.447 1.00 79.31 100 ARG A CA 1
ATOM 800 C C . ARG A 1 100 ? 11.214 6.069 -6.728 1.00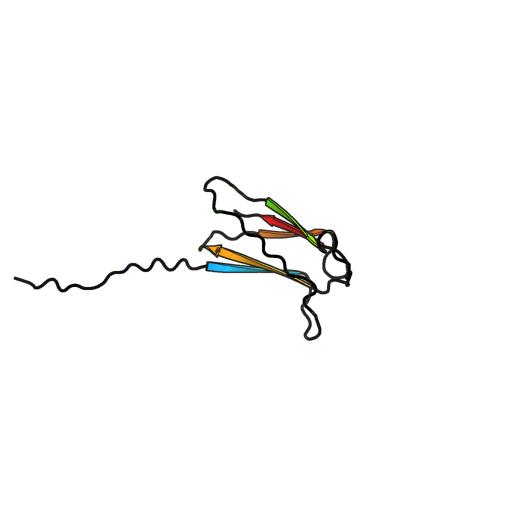 79.31 100 ARG A C 1
ATOM 802 O O . ARG A 1 100 ? 11.393 4.857 -6.677 1.00 79.31 100 ARG A O 1
ATOM 809 N N . SER A 1 101 ? 11.402 6.794 -7.823 1.00 74.88 101 SER A N 1
ATOM 810 C CA . SER A 1 101 ? 12.064 6.279 -9.023 1.00 74.88 101 SER A CA 1
ATOM 811 C C . SER A 1 101 ? 13.589 6.421 -8.898 1.00 74.88 101 SER A C 1
ATOM 813 O O . SER A 1 101 ? 14.081 7.275 -8.150 1.00 74.88 101 SER A O 1
ATOM 815 N N . GLN A 1 102 ? 14.335 5.556 -9.592 1.00 62.19 102 GLN A N 1
ATOM 816 C CA . GLN A 1 102 ? 15.804 5.541 -9.563 1.00 62.19 102 GLN A CA 1
ATOM 817 C C . GLN A 1 102 ? 16.438 6.643 -10.416 1.00 62.19 102 GLN A C 1
ATOM 819 O O . GLN A 1 102 ? 15.843 6.995 -11.456 1.00 62.19 102 GLN A O 1
#

Secondary structure (DSSP, 8-state):
----------------EEEEEEEEE---TT--------------TT---EEEEEESPTT-------SEEEEEEEEETT---EEEEEEE-TTSS-EEEEEE--

Foldseek 3Di:
DDDPDDDDDPVPPPQPWDKDKDKDADDDPPDDPPDDDDDDDDDDPPDWDKDKDKPPDPPDPDQDAARMDMDIFGHGDPFGKDKDWPDDGHRGSMTIIIIITD

Radius of gyration: 20.26 Å; chains: 1; bounding box: 42×30×68 Å

Sequence (102 aa):
RVFYFFAITILALTNIVYGGNSTWGQIGFYDRIIARDHVEHAANWFSKHKEIVQYPPKGHENFKLLTAIRVTDHGGYKNFGSANLVKGGPGYYNATIEVRSQ

InterPro domains:
  IPR031734 Transcription activator MBF2 [PF15868] (24-102)
  IPR031734 Transcription activator MBF2 [PTHR37685] (18-102)